Protein AF-A0A832ZGB7-F1 (afdb_monomer)

Sequence (97 aa):
MELDSIYELLKTVKEPISEEDIVKLGIVARIVKDNNRIIIYLDLARRAPKSPFEMAVIWTVHAKIVREIVKVLEGKVPEFEIIDNMTLQRYYPIEEV

Nearest PDB structures (foldseek):
  2cu6-assembly1_A  TM=7.661E-01  e=1.100E-02  Thermus thermophilus HB8
  3cq2-assembly1_B  TM=6.260E-01  e=1.030E-02  Thermus thermophilus HB8
  1pa4-assembly1_A  TM=5.135E-01  e=1.455E+00  Mycoplasmoides pneumoniae
  7n3y-assembly2_D  TM=5.324E-01  e=1.122E+00  Saccharomyces cerevisiae
  5j7r-assembly3_B  TM=3.582E-01  e=1.889E+00  Clostridium perfringens

Structure (mmCIF, N/CA/C/O backbone):
data_AF-A0A832ZGB7-F1
#
_entry.id   AF-A0A832ZGB7-F1
#
loop_
_atom_site.group_PDB
_atom_site.id
_atom_site.type_symbol
_atom_site.label_atom_id
_atom_site.label_alt_id
_atom_site.label_comp_id
_atom_site.label_asym_id
_atom_site.label_entity_id
_atom_site.label_seq_id
_atom_site.pdbx_PDB_ins_code
_atom_site.Cartn_x
_atom_site.Cartn_y
_atom_site.Cartn_z
_atom_site.occupancy
_atom_site.B_iso_or_equiv
_atom_site.auth_seq_id
_atom_site.auth_comp_id
_atom_site.auth_asym_id
_atom_site.auth_atom_id
_atom_site.pdbx_PDB_model_num
ATOM 1 N N . MET A 1 1 ? -13.107 5.630 12.101 1.00 78.62 1 MET A N 1
ATOM 2 C CA . MET A 1 1 ? -12.527 6.516 11.074 1.00 78.62 1 MET A CA 1
ATOM 3 C C . MET A 1 1 ? -13.290 6.305 9.779 1.00 78.62 1 MET A C 1
ATOM 5 O O . MET A 1 1 ? -13.649 5.163 9.496 1.00 78.62 1 MET A O 1
ATOM 9 N N . GLU A 1 2 ? -13.574 7.385 9.056 1.00 86.50 2 GLU A N 1
ATOM 10 C CA . GLU A 1 2 ? -14.276 7.344 7.769 1.00 86.50 2 GLU A CA 1
ATOM 11 C C . GLU A 1 2 ? -13.338 6.915 6.634 1.00 86.50 2 GLU A C 1
ATOM 13 O O . GLU A 1 2 ? -12.125 7.120 6.719 1.00 86.50 2 GLU A O 1
ATOM 18 N N . LEU A 1 3 ? -13.895 6.319 5.573 1.00 90.56 3 LEU A N 1
ATOM 19 C CA . LEU A 1 3 ? -13.116 5.828 4.427 1.00 90.56 3 LEU A CA 1
ATOM 20 C C . LEU A 1 3 ? -12.339 6.951 3.731 1.00 90.56 3 LEU A C 1
ATOM 22 O O . LEU A 1 3 ? -11.179 6.755 3.377 1.00 90.56 3 LEU A O 1
ATOM 26 N N . ASP A 1 4 ? -12.934 8.137 3.610 1.00 91.44 4 ASP A N 1
ATOM 27 C CA . ASP A 1 4 ? -12.288 9.294 2.982 1.00 91.44 4 ASP A CA 1
ATOM 28 C C . ASP A 1 4 ? -11.016 9.711 3.730 1.00 91.44 4 ASP A C 1
ATOM 30 O O . ASP A 1 4 ? -9.991 9.999 3.118 1.00 91.44 4 ASP A O 1
ATOM 34 N N . SER A 1 5 ? -11.027 9.651 5.067 1.00 93.12 5 SER A N 1
ATOM 35 C CA . SER A 1 5 ? -9.833 9.935 5.871 1.00 93.12 5 SER A CA 1
ATOM 36 C C . SER A 1 5 ? -8.719 8.915 5.633 1.00 93.12 5 SER A C 1
ATOM 38 O O . SER A 1 5 ? -7.544 9.271 5.661 1.00 93.12 5 SER A O 1
ATOM 40 N N . ILE A 1 6 ? -9.071 7.650 5.379 1.00 94.56 6 ILE A N 1
ATOM 41 C CA . ILE A 1 6 ? -8.094 6.608 5.039 1.00 94.56 6 ILE A CA 1
ATOM 42 C C . ILE A 1 6 ? -7.494 6.893 3.667 1.00 94.56 6 ILE A C 1
ATOM 44 O O . ILE A 1 6 ? -6.277 6.827 3.527 1.00 94.56 6 ILE A O 1
ATOM 48 N N . TYR A 1 7 ? -8.309 7.270 2.680 1.00 94.94 7 TYR A N 1
ATOM 49 C CA . TYR A 1 7 ? -7.800 7.677 1.371 1.00 94.94 7 TYR A CA 1
ATOM 50 C C . TYR A 1 7 ? -6.813 8.843 1.476 1.00 94.94 7 TYR A C 1
ATOM 52 O O . TYR A 1 7 ? -5.727 8.752 0.911 1.00 94.94 7 TYR A O 1
ATOM 60 N N . GLU A 1 8 ? -7.133 9.894 2.236 1.00 96.12 8 GLU A N 1
ATOM 61 C CA . GLU A 1 8 ? -6.216 11.026 2.432 1.00 96.12 8 GLU A CA 1
ATOM 62 C C . GLU A 1 8 ? -4.908 10.617 3.119 1.00 96.12 8 GLU A C 1
ATOM 64 O O . GLU A 1 8 ? -3.834 11.081 2.742 1.00 96.12 8 GLU A O 1
ATOM 69 N N . LEU A 1 9 ? -4.968 9.703 4.090 1.00 96.38 9 LEU A N 1
ATOM 70 C CA . LEU A 1 9 ? -3.764 9.143 4.697 1.00 96.38 9 LEU A CA 1
ATOM 71 C C . LEU A 1 9 ? -2.923 8.375 3.668 1.00 96.38 9 LEU A C 1
ATOM 73 O O . LEU A 1 9 ? -1.711 8.578 3.600 1.00 96.38 9 LEU A O 1
ATOM 77 N N . LEU A 1 10 ? -3.545 7.535 2.838 1.00 97.06 10 LEU A N 1
ATOM 78 C CA . LEU A 1 10 ? -2.835 6.748 1.827 1.00 97.06 10 LEU A CA 1
ATOM 79 C C . LEU A 1 10 ? -2.188 7.609 0.737 1.00 97.06 10 LEU A C 1
ATOM 81 O O . LEU A 1 10 ? -1.146 7.209 0.226 1.00 97.06 10 LEU A O 1
ATOM 85 N N . LYS A 1 11 ?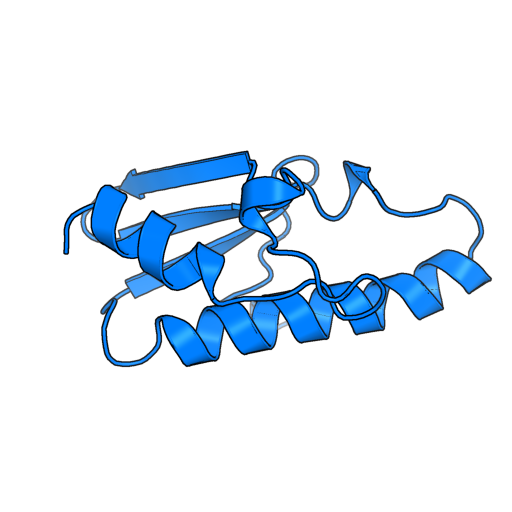 -2.719 8.804 0.443 1.00 97.19 11 LYS A N 1
ATOM 86 C CA . LYS A 1 11 ? -2.083 9.757 -0.488 1.00 97.19 11 LYS A CA 1
ATOM 87 C C . LYS A 1 11 ? -0.688 10.207 -0.050 1.00 97.19 11 LYS A C 1
ATOM 89 O O . LYS A 1 11 ? 0.129 10.636 -0.861 1.00 97.19 11 LYS A O 1
ATOM 94 N N . THR A 1 12 ? -0.392 10.117 1.248 1.00 97.44 12 THR A N 1
ATOM 95 C CA . THR A 1 12 ? 0.938 10.448 1.782 1.00 97.44 12 THR A CA 1
ATOM 96 C C . THR A 1 12 ? 1.977 9.358 1.518 1.00 97.44 12 THR A C 1
ATOM 98 O O . THR A 1 12 ? 3.177 9.616 1.631 1.00 97.44 12 THR A O 1
ATOM 101 N N . VAL A 1 13 ? 1.538 8.152 1.144 1.00 97.94 13 VAL A N 1
ATOM 102 C CA . VAL A 1 13 ? 2.422 7.044 0.792 1.00 97.94 13 VAL A CA 1
ATOM 103 C C . VAL A 1 13 ? 2.843 7.187 -0.666 1.00 97.94 13 VAL A C 1
ATOM 105 O O . VAL A 1 13 ? 2.017 7.334 -1.565 1.00 97.94 13 VAL A O 1
ATOM 108 N N . LYS A 1 14 ? 4.153 7.115 -0.897 1.00 97.31 14 LYS A N 1
ATOM 109 C CA . LYS A 1 14 ? 4.758 7.269 -2.218 1.00 97.31 14 LYS A CA 1
ATOM 110 C C . LYS A 1 14 ? 5.287 5.949 -2.747 1.00 97.31 14 LYS A C 1
ATOM 112 O O . LYS A 1 14 ? 5.842 5.144 -1.996 1.00 97.31 14 LYS A O 1
ATOM 117 N N . GLU A 1 15 ? 5.156 5.754 -4.051 1.00 95.19 15 GLU A N 1
ATOM 118 C CA . GLU A 1 15 ? 5.794 4.648 -4.747 1.00 95.19 15 GLU A CA 1
ATOM 119 C C . GLU A 1 15 ? 7.325 4.870 -4.759 1.00 95.19 15 GLU A C 1
ATOM 121 O O . GLU A 1 15 ? 7.782 5.946 -5.143 1.00 95.19 15 GLU A O 1
ATOM 126 N N . PRO A 1 16 ? 8.134 3.901 -4.291 1.00 93.50 16 PRO A N 1
ATOM 127 C CA . PRO A 1 16 ? 9.572 4.079 -4.082 1.00 93.50 16 PRO A CA 1
ATOM 128 C C . PRO A 1 16 ? 10.425 4.494 -5.286 1.00 93.50 16 PRO A C 1
ATOM 130 O O . PRO A 1 16 ? 11.513 5.019 -5.057 1.00 93.50 16 PRO A O 1
ATOM 133 N N . ILE A 1 17 ? 10.007 4.205 -6.521 1.00 90.94 17 ILE A N 1
ATOM 134 C CA . ILE A 1 17 ? 10.779 4.497 -7.737 1.00 90.94 17 ILE A CA 1
ATOM 135 C C . ILE A 1 17 ? 10.415 5.874 -8.303 1.00 90.94 17 ILE A C 1
ATOM 137 O O . ILE A 1 17 ? 11.295 6.673 -8.608 1.00 90.94 17 ILE A O 1
ATOM 141 N N . SER A 1 18 ? 9.124 6.140 -8.473 1.00 93.12 18 SER A N 1
ATOM 142 C CA . SER A 1 18 ? 8.591 7.365 -9.081 1.00 93.12 18 SER A CA 1
ATOM 143 C C . SER A 1 18 ? 8.365 8.499 -8.083 1.00 93.12 18 SER A C 1
ATOM 145 O O . SER A 1 18 ? 8.173 9.637 -8.500 1.00 93.12 18 SER A O 1
ATOM 147 N N . GLU A 1 19 ? 8.360 8.194 -6.782 1.00 94.56 19 GLU A N 1
ATOM 148 C CA . GLU A 1 19 ? 8.018 9.103 -5.678 1.00 94.56 19 GLU A CA 1
ATOM 149 C C . GLU A 1 19 ? 6.616 9.733 -5.765 1.00 94.56 19 GLU A C 1
ATOM 151 O O . GLU A 1 19 ? 6.298 10.678 -5.032 1.00 94.56 19 GLU A O 1
ATOM 156 N N . GLU A 1 20 ? 5.767 9.200 -6.639 1.00 96.50 20 GLU A N 1
ATOM 157 C CA . GLU A 1 20 ? 4.393 9.639 -6.836 1.00 96.50 20 GLU A CA 1
ATOM 158 C C . GLU A 1 20 ? 3.454 8.931 -5.846 1.00 96.50 20 GLU A C 1
ATOM 160 O O . GLU A 1 20 ? 3.716 7.823 -5.374 1.00 96.50 20 GLU A O 1
ATOM 165 N N . ASP A 1 21 ? 2.350 9.594 -5.520 1.00 96.44 21 ASP A N 1
ATOM 166 C CA . ASP A 1 21 ? 1.294 9.100 -4.635 1.00 96.44 21 ASP A CA 1
ATOM 167 C C . ASP A 1 21 ? 0.702 7.760 -5.135 1.00 96.44 21 ASP A C 1
ATOM 169 O O . ASP A 1 21 ? 0.259 7.644 -6.283 1.00 96.44 21 ASP A O 1
ATOM 173 N N . ILE A 1 22 ? 0.648 6.745 -4.260 1.00 97.19 22 ILE A N 1
ATOM 174 C CA . ILE A 1 22 ? 0.131 5.404 -4.594 1.00 97.19 22 ILE A CA 1
ATOM 175 C C . ILE A 1 22 ? -1.364 5.389 -4.967 1.00 97.19 22 ILE A C 1
ATOM 177 O O . ILE A 1 22 ? -1.801 4.542 -5.750 1.00 97.19 22 ILE A O 1
ATOM 181 N N . VAL A 1 23 ? -2.162 6.312 -4.433 1.00 97.12 23 VAL A N 1
ATOM 182 C CA . VAL A 1 23 ? -3.573 6.512 -4.784 1.00 97.12 23 VAL A CA 1
ATOM 183 C C . VAL A 1 23 ? -3.659 7.120 -6.178 1.00 97.12 23 VAL A C 1
ATOM 185 O O . VAL A 1 23 ? -4.377 6.594 -7.026 1.00 97.12 23 VAL A O 1
ATOM 188 N N . LYS A 1 24 ? -2.878 8.171 -6.458 1.00 96.31 24 LYS A N 1
ATOM 189 C CA . LYS A 1 24 ? -2.841 8.818 -7.783 1.00 96.31 24 LYS A CA 1
ATOM 190 C C . LYS A 1 24 ? -2.339 7.874 -8.873 1.00 96.31 24 LYS A C 1
ATOM 192 O O . LYS A 1 24 ? -2.853 7.891 -9.989 1.00 96.31 24 LYS A O 1
ATOM 197 N N . LEU A 1 25 ? -1.375 7.017 -8.547 1.00 95.25 25 LEU A N 1
ATOM 198 C CA . LEU A 1 25 ? -0.894 5.973 -9.446 1.00 95.25 25 LEU A CA 1
ATOM 199 C C . LEU A 1 25 ? -1.925 4.865 -9.683 1.00 95.25 25 LEU A C 1
ATOM 201 O O . LEU A 1 25 ? -1.704 4.042 -10.572 1.00 95.25 25 LEU A O 1
ATOM 205 N N . GLY A 1 26 ? -3.019 4.809 -8.917 1.00 95.44 26 GLY A N 1
ATOM 206 C CA . GLY A 1 26 ? -4.017 3.740 -8.975 1.00 95.44 26 GLY A CA 1
ATOM 207 C C . GLY A 1 26 ? -3.485 2.405 -8.455 1.00 95.44 26 GLY A C 1
ATOM 208 O O . GLY A 1 26 ? -3.871 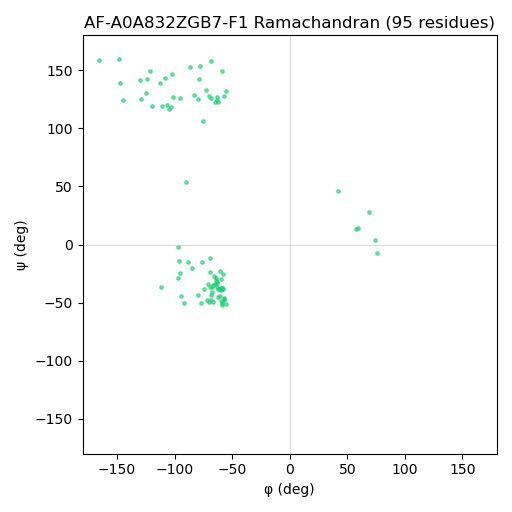1.349 -8.954 1.00 95.44 26 GLY A O 1
ATOM 209 N N . ILE A 1 27 ? -2.515 2.431 -7.536 1.00 96.62 27 ILE A N 1
ATOM 210 C CA . ILE A 1 27 ? -2.046 1.231 -6.832 1.00 96.62 27 ILE A CA 1
ATOM 211 C C . ILE A 1 27 ? -3.090 0.827 -5.793 1.00 96.62 27 ILE A C 1
ATOM 213 O O . ILE A 1 27 ? -3.363 -0.358 -5.648 1.00 96.62 27 ILE A O 1
ATOM 217 N N . VAL A 1 28 ? -3.715 1.793 -5.115 1.00 97.31 28 VAL A N 1
ATOM 218 C CA . VAL A 1 28 ? -4.880 1.532 -4.260 1.00 97.31 28 VAL A CA 1
ATOM 219 C C . VAL A 1 28 ? -6.095 1.300 -5.156 1.00 97.31 28 VAL A C 1
ATOM 221 O O . VAL A 1 28 ? -6.621 2.237 -5.750 1.00 97.31 28 VAL A O 1
ATOM 224 N N . ALA A 1 29 ? -6.527 0.045 -5.269 1.00 96.44 29 ALA A N 1
ATOM 225 C CA . ALA A 1 29 ? -7.626 -0.350 -6.144 1.00 96.44 29 ALA A CA 1
ATOM 226 C C . ALA A 1 29 ? -8.992 -0.043 -5.516 1.00 96.44 29 ALA A C 1
ATOM 228 O O . ALA A 1 29 ? -9.900 0.437 -6.192 1.00 96.44 29 ALA A O 1
ATOM 229 N N . ARG A 1 30 ? -9.147 -0.341 -4.220 1.00 95.69 30 ARG A N 1
ATOM 230 C CA . ARG A 1 30 ? -10.342 -0.020 -3.424 1.00 95.69 30 ARG A CA 1
ATOM 231 C C . ARG A 1 30 ? -10.066 -0.182 -1.930 1.00 95.69 30 ARG A C 1
ATOM 233 O O . ARG A 1 30 ? -9.186 -0.943 -1.531 1.00 95.69 30 ARG A O 1
ATOM 240 N N . ILE A 1 31 ? -10.888 0.469 -1.114 1.00 96.56 31 ILE A N 1
ATOM 241 C CA . ILE A 1 31 ? -10.906 0.322 0.344 1.00 96.56 31 ILE A CA 1
ATOM 242 C C . ILE A 1 31 ? -12.322 -0.063 0.754 1.00 96.56 31 ILE A C 1
ATOM 244 O O . ILE A 1 31 ? -13.286 0.569 0.322 1.00 96.56 31 ILE A O 1
ATOM 248 N N . VAL A 1 32 ? -12.451 -1.106 1.567 1.00 95.12 32 VAL A N 1
ATOM 249 C CA . VAL A 1 32 ? -13.739 -1.626 2.036 1.00 95.12 32 VAL A CA 1
ATOM 250 C C . VAL A 1 32 ? -13.740 -1.648 3.557 1.00 95.12 32 VAL A C 1
ATOM 252 O O . VAL A 1 32 ? -12.724 -1.946 4.179 1.00 95.12 32 VAL A O 1
ATOM 255 N N . LYS A 1 33 ? -14.885 -1.333 4.159 1.00 93.31 33 LYS A N 1
ATOM 256 C CA . LYS A 1 33 ? -15.122 -1.528 5.588 1.00 93.31 33 LYS A CA 1
ATOM 257 C C . LYS A 1 33 ? -16.002 -2.760 5.759 1.00 93.31 33 LYS A C 1
ATOM 259 O O . LYS A 1 33 ? -17.129 -2.758 5.274 1.00 93.31 33 LYS A O 1
ATOM 264 N N . ASP A 1 34 ? -15.491 -3.776 6.440 1.00 89.62 34 ASP A N 1
ATOM 265 C CA . ASP A 1 34 ? -16.211 -5.016 6.728 1.00 89.62 34 ASP A CA 1
ATOM 266 C C . ASP A 1 34 ? -16.128 -5.327 8.223 1.00 89.62 34 ASP A C 1
ATOM 268 O O . ASP A 1 34 ? -15.037 -5.358 8.776 1.00 89.62 34 ASP A O 1
ATOM 272 N N . ASN A 1 35 ? -17.271 -5.506 8.891 1.00 82.56 35 ASN A N 1
ATOM 273 C CA . ASN A 1 35 ? -17.360 -5.894 10.309 1.00 82.56 35 ASN A CA 1
ATOM 274 C C . ASN A 1 35 ? -16.356 -5.190 11.248 1.00 82.56 35 ASN A C 1
ATOM 276 O O . ASN A 1 35 ? -15.740 -5.814 12.104 1.00 82.56 35 ASN A O 1
ATOM 280 N N . ASN A 1 36 ? -16.224 -3.865 11.102 1.00 83.19 36 ASN A N 1
ATOM 281 C CA . ASN A 1 36 ? -15.317 -2.999 11.874 1.00 83.19 36 ASN A CA 1
ATOM 282 C C . ASN A 1 36 ? -13.813 -3.097 11.526 1.00 83.19 36 ASN A C 1
ATOM 284 O O . ASN A 1 36 ? -13.006 -2.377 12.115 1.00 83.19 36 ASN A O 1
ATOM 288 N N . ARG A 1 37 ? -13.461 -3.885 10.510 1.00 90.69 37 ARG A N 1
ATOM 289 C CA . ARG A 1 37 ? -12.134 -4.004 9.902 1.00 90.69 37 ARG A CA 1
ATOM 290 C C . ARG A 1 37 ? -12.068 -3.241 8.581 1.00 90.69 37 ARG A C 1
ATOM 292 O O . ARG A 1 37 ? -13.053 -3.139 7.847 1.00 90.69 37 ARG A O 1
ATOM 299 N N . ILE A 1 38 ? -10.902 -2.688 8.267 1.00 95.94 38 ILE A N 1
ATOM 300 C CA . ILE A 1 38 ? -10.645 -2.035 6.978 1.00 95.94 38 ILE A CA 1
ATOM 301 C C . ILE A 1 38 ? -9.851 -2.975 6.077 1.00 95.94 38 ILE A C 1
ATOM 303 O O . ILE A 1 38 ? -8.784 -3.434 6.455 1.00 95.94 38 ILE A O 1
ATOM 307 N N . ILE A 1 39 ? -10.320 -3.220 4.860 1.00 96.56 39 ILE A N 1
ATOM 308 C CA . ILE A 1 39 ? -9.606 -4.028 3.869 1.00 96.56 39 ILE A CA 1
ATOM 309 C C . ILE A 1 39 ? -9.143 -3.114 2.740 1.00 96.56 39 ILE A C 1
ATOM 311 O O . ILE A 1 39 ? -9.959 -2.487 2.058 1.00 96.56 39 ILE A O 1
ATOM 315 N N . ILE A 1 40 ? -7.829 -3.042 2.541 1.00 97.75 40 ILE A N 1
ATOM 316 C CA . ILE A 1 40 ? -7.188 -2.241 1.501 1.00 97.75 40 ILE A CA 1
ATOM 317 C C . ILE A 1 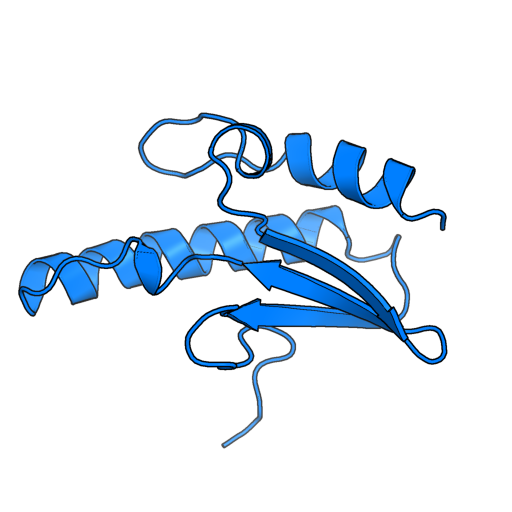40 ? -6.726 -3.183 0.398 1.00 97.75 40 ILE A C 1
ATOM 319 O O . ILE A 1 40 ? -5.857 -4.028 0.605 1.00 97.75 40 ILE A O 1
ATOM 323 N N . TYR A 1 41 ?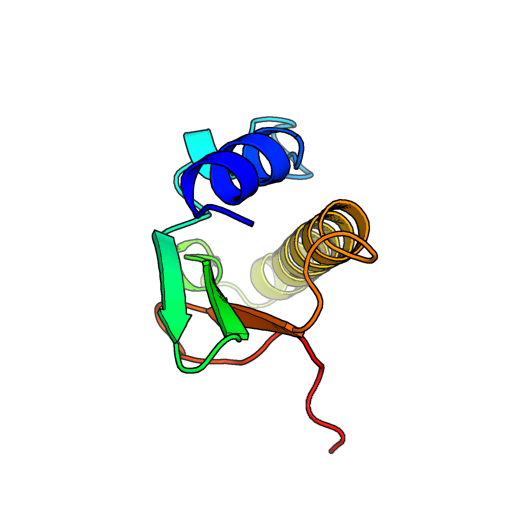 -7.304 -3.014 -0.785 1.00 97.62 41 TYR A N 1
ATOM 324 C CA . TYR A 1 41 ? -6.944 -3.781 -1.966 1.00 97.62 41 TYR A CA 1
ATOM 325 C C . TYR A 1 41 ? -5.933 -3.001 -2.801 1.00 97.62 41 TYR A C 1
ATOM 327 O O . TYR A 1 41 ? -6.200 -1.859 -3.189 1.00 97.62 41 TYR A O 1
ATOM 335 N N . LEU A 1 42 ? -4.797 -3.625 -3.107 1.00 97.38 42 LEU A N 1
ATOM 336 C CA . LEU A 1 42 ? -3.741 -3.048 -3.933 1.00 97.38 42 LEU A CA 1
ATOM 337 C C . LEU A 1 42 ? -3.601 -3.800 -5.264 1.00 97.38 42 LEU A C 1
ATOM 339 O O . LEU A 1 42 ? -3.632 -5.022 -5.290 1.00 97.38 42 LEU A O 1
ATOM 343 N N . ASP A 1 43 ? -3.395 -3.088 -6.369 1.00 95.88 43 ASP A N 1
ATOM 344 C CA . ASP A 1 43 ? -3.105 -3.665 -7.692 1.00 95.88 43 ASP A CA 1
ATOM 345 C C . ASP A 1 43 ? -1.578 -3.843 -7.892 1.00 95.88 43 ASP A C 1
ATOM 347 O O . ASP A 1 43 ? -1.004 -3.337 -8.863 1.00 95.88 43 ASP A O 1
ATOM 351 N N . LEU A 1 44 ? -0.893 -4.532 -6.968 1.00 92.12 44 LEU A N 1
ATOM 352 C CA . LEU A 1 44 ? 0.566 -4.729 -7.018 1.00 92.12 44 LEU A CA 1
ATOM 353 C C . LEU A 1 44 ? 0.950 -5.802 -8.048 1.00 92.12 44 LEU A C 1
ATOM 355 O O . LEU A 1 44 ? 1.766 -5.555 -8.936 1.00 92.12 44 LEU A O 1
ATOM 359 N N . ALA A 1 45 ? 0.311 -6.974 -8.003 1.00 86.62 45 ALA A N 1
ATOM 360 C CA . ALA A 1 45 ? 0.593 -8.076 -8.923 1.00 86.62 45 ALA A CA 1
ATOM 361 C C . ALA A 1 45 ? 0.271 -7.727 -10.384 1.00 86.62 45 ALA A C 1
ATOM 363 O O . ALA A 1 45 ? 0.985 -8.149 -11.292 1.00 86.62 45 ALA A O 1
ATOM 364 N N . ARG A 1 46 ? -0.750 -6.890 -10.626 1.00 85.81 46 ARG A N 1
ATOM 365 C CA . ARG A 1 46 ? -1.093 -6.400 -11.975 1.00 85.81 46 ARG A CA 1
ATOM 366 C C . ARG A 1 46 ? 0.063 -5.635 -12.631 1.00 85.81 46 ARG A C 1
ATOM 368 O O . ARG A 1 46 ? 0.164 -5.615 -13.856 1.00 85.81 46 ARG A O 1
ATOM 375 N N . ARG A 1 47 ? 0.908 -4.991 -11.824 1.00 81.56 47 ARG A N 1
ATOM 376 C CA . ARG A 1 47 ? 2.041 -4.163 -12.264 1.00 81.56 47 ARG A CA 1
ATOM 377 C C . ARG A 1 47 ? 3.365 -4.922 -12.245 1.00 81.56 47 ARG A C 1
ATOM 379 O O . ARG A 1 47 ? 4.385 -4.360 -12.635 1.00 81.56 47 ARG A O 1
ATOM 386 N N . ALA A 1 48 ? 3.357 -6.179 -11.806 1.00 83.88 48 ALA A N 1
ATOM 387 C CA . ALA A 1 48 ? 4.562 -6.975 -11.710 1.00 83.88 48 ALA A CA 1
ATOM 388 C C . ALA A 1 48 ? 5.060 -7.394 -13.112 1.00 83.88 48 ALA A C 1
ATOM 390 O O . ALA A 1 48 ? 4.277 -7.876 -13.939 1.00 83.88 48 ALA A O 1
ATOM 391 N N . PRO A 1 49 ? 6.361 -7.235 -13.395 1.00 84.56 49 PRO A N 1
ATOM 392 C CA . PRO A 1 49 ? 6.968 -7.701 -14.632 1.00 84.56 49 PRO A CA 1
ATOM 393 C C . PRO A 1 49 ? 7.001 -9.235 -14.690 1.00 84.56 49 PRO A C 1
ATOM 395 O O . PRO A 1 49 ? 6.951 -9.923 -13.672 1.00 84.56 49 PRO A O 1
ATOM 398 N N . LYS A 1 50 ? 7.091 -9.788 -15.905 1.00 83.44 50 LYS A N 1
ATOM 399 C CA . LYS A 1 50 ? 7.057 -11.246 -16.127 1.00 83.44 50 LYS A CA 1
ATOM 400 C C . LYS A 1 50 ? 8.418 -11.922 -15.980 1.00 83.44 50 LYS A C 1
ATOM 402 O O . LYS A 1 50 ? 8.465 -13.140 -15.823 1.00 83.44 50 LYS A O 1
ATOM 407 N N . SER A 1 51 ? 9.517 -11.176 -16.090 1.00 89.38 51 SER A N 1
ATOM 408 C CA . SER A 1 51 ? 10.846 -11.776 -16.011 1.00 89.38 51 SER A CA 1
ATOM 409 C C . SER A 1 51 ? 11.238 -12.053 -14.546 1.00 89.38 51 SER A C 1
ATOM 411 O O . SER A 1 51 ? 10.926 -11.244 -13.668 1.00 89.38 51 SER A O 1
ATOM 413 N N . PRO A 1 52 ? 11.935 -13.168 -14.244 1.00 84.56 52 PRO A N 1
ATOM 414 C CA . PRO A 1 52 ? 12.264 -13.531 -12.861 1.00 84.56 52 PRO A CA 1
ATOM 415 C C . PRO A 1 52 ? 13.115 -12.494 -12.117 1.00 84.56 52 PRO A C 1
ATOM 417 O O . PRO A 1 52 ? 12.916 -12.269 -10.925 1.00 84.56 52 PRO A O 1
ATOM 420 N N . PHE A 1 53 ? 14.058 -11.851 -12.811 1.00 86.50 53 PHE A N 1
ATOM 421 C CA . PHE A 1 53 ? 14.924 -10.844 -12.199 1.00 86.50 53 PHE A CA 1
ATOM 422 C C . PHE A 1 53 ? 14.152 -9.570 -11.849 1.00 86.50 53 PHE A C 1
ATOM 424 O O . PHE A 1 53 ? 14.217 -9.100 -10.716 1.00 86.50 53 PHE A O 1
ATOM 431 N N . GLU A 1 54 ? 13.377 -9.034 -12.794 1.00 85.00 54 GLU A N 1
ATOM 432 C CA . GLU A 1 54 ? 12.571 -7.838 -12.540 1.00 85.00 54 GLU A CA 1
ATOM 433 C C . GLU A 1 54 ? 11.511 -8.109 -11.462 1.00 85.00 54 GLU A C 1
ATOM 435 O O . GLU A 1 54 ? 11.219 -7.230 -10.653 1.00 85.00 54 GLU A O 1
ATOM 440 N N . MET A 1 55 ? 10.985 -9.339 -11.395 1.00 85.56 55 MET A N 1
ATOM 441 C CA . MET A 1 55 ? 10.097 -9.774 -10.318 1.00 85.56 55 MET A CA 1
ATOM 442 C C . MET A 1 55 ? 10.798 -9.675 -8.954 1.00 85.56 55 MET A C 1
ATOM 444 O O . MET A 1 55 ? 10.260 -9.078 -8.027 1.00 85.56 55 MET A O 1
ATOM 448 N N . ALA A 1 56 ? 12.021 -10.193 -8.812 1.00 84.06 56 ALA A N 1
ATOM 449 C CA . ALA A 1 56 ? 12.759 -10.089 -7.550 1.00 84.06 56 ALA A CA 1
ATOM 450 C C . ALA A 1 56 ? 12.971 -8.625 -7.116 1.00 84.06 56 ALA A C 1
ATOM 452 O O . ALA A 1 56 ? 12.849 -8.301 -5.934 1.00 84.06 56 ALA A O 1
ATOM 453 N N . VAL A 1 57 ? 13.226 -7.727 -8.074 1.00 85.25 57 VAL A N 1
ATOM 454 C CA . VAL A 1 57 ? 13.373 -6.291 -7.802 1.00 85.25 57 VAL A CA 1
ATOM 455 C C . VAL A 1 57 ? 12.040 -5.669 -7.375 1.00 85.25 57 VAL A C 1
ATOM 457 O O . VAL A 1 57 ? 11.996 -4.985 -6.350 1.00 85.25 57 VAL A O 1
ATOM 460 N N . ILE A 1 58 ? 10.938 -5.936 -8.092 1.00 89.00 58 ILE A N 1
ATOM 461 C CA . ILE A 1 58 ? 9.637 -5.315 -7.792 1.00 89.00 58 ILE A CA 1
ATOM 462 C C . ILE A 1 58 ? 9.099 -5.723 -6.417 1.00 89.00 58 ILE A C 1
ATOM 464 O O . ILE A 1 58 ? 8.442 -4.931 -5.745 1.00 89.00 58 ILE A O 1
ATOM 468 N N . TRP A 1 59 ? 9.424 -6.928 -5.946 1.00 86.88 59 TRP A N 1
ATOM 469 C CA . TRP A 1 59 ? 9.018 -7.392 -4.619 1.00 86.88 59 TRP A CA 1
ATOM 470 C C . TRP A 1 59 ? 9.522 -6.484 -3.495 1.00 86.88 59 TRP A C 1
ATOM 472 O O . TRP A 1 59 ? 8.793 -6.222 -2.538 1.00 86.88 59 TRP A O 1
ATOM 482 N N . THR A 1 60 ? 10.736 -5.943 -3.623 1.00 90.56 60 THR A N 1
ATOM 483 C CA . THR A 1 60 ? 11.280 -5.001 -2.632 1.00 90.56 60 THR A CA 1
ATOM 484 C C . THR A 1 60 ? 10.511 -3.678 -2.613 1.00 90.56 60 THR A C 1
ATOM 486 O O . THR A 1 60 ? 10.282 -3.103 -1.547 1.00 90.56 60 THR A O 1
ATOM 489 N N . VAL A 1 61 ? 10.042 -3.232 -3.781 1.00 93.06 61 VAL A N 1
ATOM 490 C CA . VAL A 1 61 ? 9.201 -2.041 -3.946 1.00 93.06 61 VAL A CA 1
ATOM 491 C C . VAL A 1 61 ? 7.839 -2.272 -3.297 1.00 93.0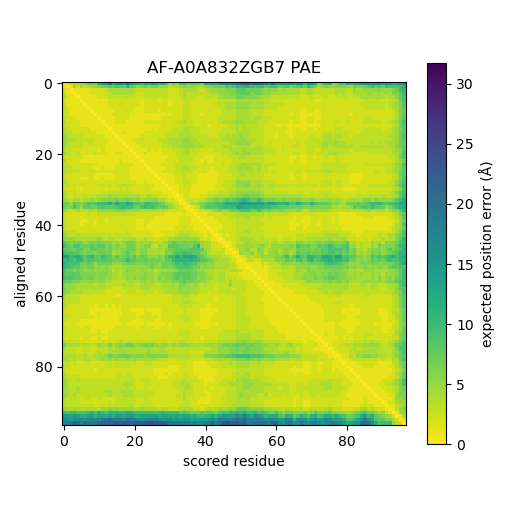6 61 VAL A C 1
ATOM 493 O O . VAL A 1 61 ? 7.413 -1.475 -2.463 1.00 93.06 61 VAL A O 1
ATOM 496 N N . HIS A 1 62 ? 7.195 -3.401 -3.604 1.00 93.25 62 HIS A N 1
ATOM 497 C CA . HIS A 1 62 ? 5.916 -3.800 -3.016 1.00 93.25 62 HIS A CA 1
ATOM 498 C C . HIS A 1 62 ? 5.994 -3.875 -1.487 1.00 93.25 62 HIS A C 1
ATOM 500 O O . HIS A 1 62 ? 5.171 -3.275 -0.797 1.00 93.25 62 HIS A O 1
ATOM 506 N N . ALA A 1 63 ? 7.023 -4.534 -0.946 1.00 93.12 63 ALA A N 1
ATOM 507 C CA . ALA A 1 63 ? 7.233 -4.635 0.495 1.00 93.12 63 ALA A CA 1
ATOM 508 C C . ALA A 1 63 ? 7.398 -3.257 1.157 1.00 93.12 63 ALA A C 1
ATOM 510 O O . 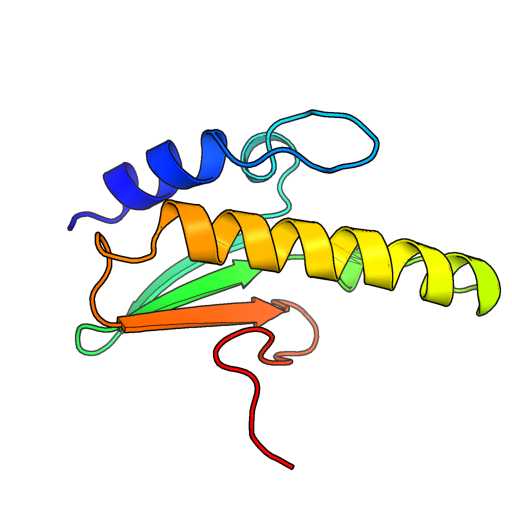ALA A 1 63 ? 6.855 -3.015 2.236 1.00 93.12 63 ALA A O 1
ATOM 511 N N . LYS A 1 64 ? 8.108 -2.327 0.503 1.00 95.56 64 LYS A N 1
ATOM 512 C CA . LYS A 1 64 ? 8.273 -0.958 1.004 1.00 95.56 64 LYS A CA 1
ATOM 513 C C . LYS A 1 64 ? 6.956 -0.177 0.992 1.00 95.56 64 LYS A C 1
ATOM 515 O O . LYS A 1 64 ? 6.670 0.496 1.977 1.00 95.56 64 LYS A O 1
ATOM 520 N N . ILE A 1 65 ? 6.137 -0.311 -0.056 1.00 96.62 65 ILE A N 1
ATOM 521 C CA . ILE A 1 65 ? 4.793 0.292 -0.111 1.00 96.62 65 ILE A CA 1
ATOM 522 C C . ILE A 1 65 ? 3.936 -0.224 1.047 1.00 96.62 65 ILE A C 1
ATOM 524 O O . ILE A 1 65 ? 3.406 0.574 1.815 1.00 96.62 65 ILE A O 1
ATOM 528 N N . VAL A 1 66 ? 3.844 -1.547 1.213 1.00 96.56 66 VAL A N 1
ATOM 529 C CA . VAL A 1 66 ? 3.062 -2.173 2.293 1.00 96.56 66 VAL A CA 1
ATOM 530 C C . VAL A 1 66 ? 3.531 -1.669 3.658 1.00 96.56 66 VAL A C 1
ATOM 532 O O . VAL A 1 66 ? 2.710 -1.269 4.479 1.00 96.56 66 VAL A O 1
ATOM 535 N N . ARG A 1 67 ? 4.847 -1.617 3.892 1.00 96.88 67 ARG A N 1
ATOM 536 C CA . ARG A 1 67 ? 5.423 -1.125 5.150 1.00 96.88 67 ARG A CA 1
ATOM 537 C C . ARG A 1 67 ? 5.049 0.329 5.445 1.00 96.88 67 ARG A C 1
ATOM 539 O O . ARG A 1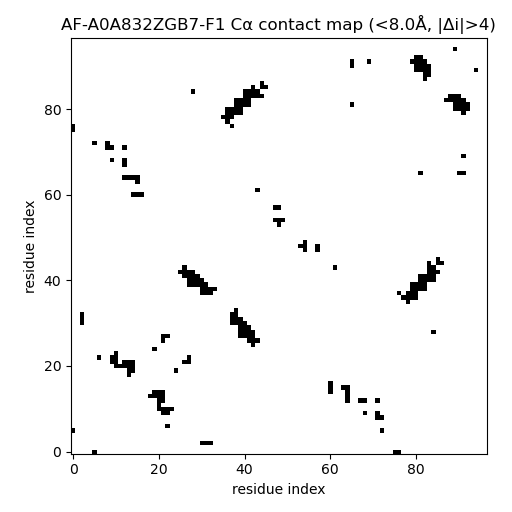 67 ? 4.716 0.642 6.586 1.00 96.88 67 ARG A O 1
ATOM 546 N N . GLU A 1 68 ? 5.107 1.215 4.454 1.00 97.75 68 GLU A N 1
ATOM 547 C CA . GLU A 1 68 ? 4.725 2.619 4.647 1.00 97.75 68 GLU A CA 1
ATOM 548 C C . GLU A 1 68 ? 3.214 2.776 4.864 1.00 97.75 68 GLU A C 1
ATOM 550 O O . GLU A 1 68 ? 2.812 3.563 5.719 1.00 97.75 68 GLU A O 1
ATOM 555 N N . ILE A 1 69 ? 2.376 1.980 4.186 1.00 97.62 69 ILE A N 1
ATOM 556 C CA . ILE A 1 69 ? 0.931 1.935 4.464 1.00 97.62 69 ILE A CA 1
ATOM 557 C C . ILE A 1 69 ? 0.684 1.539 5.921 1.00 97.62 69 ILE A C 1
ATOM 559 O O . ILE A 1 69 ? -0.043 2.240 6.624 1.00 97.62 69 ILE A O 1
ATOM 563 N N . VAL A 1 70 ? 1.311 0.452 6.387 1.00 97.00 70 VAL A N 1
ATOM 564 C CA . VAL A 1 70 ? 1.186 -0.005 7.779 1.00 97.00 70 VAL A CA 1
ATOM 565 C C . VAL A 1 70 ? 1.564 1.122 8.731 1.00 97.00 70 VAL A C 1
ATOM 567 O O . VAL A 1 70 ? 0.756 1.491 9.571 1.00 97.00 70 VAL A O 1
ATOM 570 N N . LYS A 1 71 ? 2.726 1.749 8.539 1.00 96.88 71 LYS A N 1
ATOM 571 C CA . LYS A 1 71 ? 3.204 2.858 9.377 1.00 96.88 71 LYS A CA 1
ATOM 572 C C . LYS A 1 71 ? 2.245 4.054 9.417 1.00 96.88 71 LYS A C 1
ATOM 574 O O . LYS A 1 71 ? 2.103 4.699 10.451 1.00 96.88 71 LYS A O 1
ATOM 579 N N . VAL A 1 72 ? 1.613 4.394 8.294 1.00 96.62 72 VAL A N 1
ATOM 580 C CA . VAL A 1 72 ? 0.687 5.535 8.209 1.00 96.62 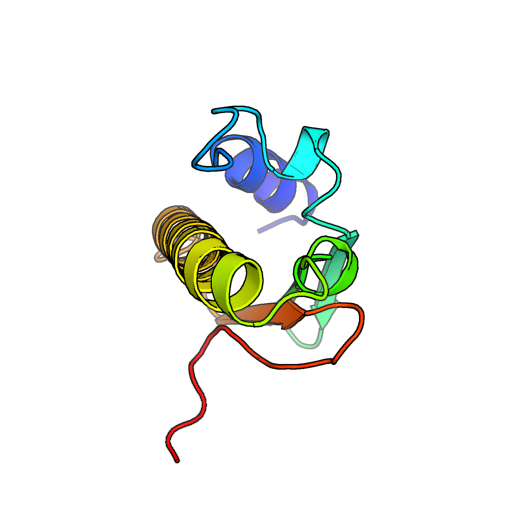72 VAL A CA 1
ATOM 581 C C . VAL A 1 72 ? -0.628 5.265 8.945 1.00 96.62 72 VAL A C 1
ATOM 583 O O . VAL A 1 72 ? -1.219 6.209 9.492 1.00 96.62 72 VAL A O 1
ATOM 586 N N . LEU A 1 73 ? -1.082 4.010 8.942 1.00 95.75 73 LEU A N 1
ATOM 587 C CA . LEU A 1 73 ? -2.363 3.582 9.510 1.00 95.75 73 LEU A CA 1
ATOM 588 C C . LEU A 1 73 ? -2.253 3.056 10.944 1.00 95.75 73 LEU A C 1
ATOM 590 O O . LEU A 1 73 ? -3.234 3.124 11.688 1.00 95.75 73 LEU A O 1
ATOM 594 N N . GLU A 1 74 ? -1.081 2.570 11.340 1.00 93.56 74 GLU A N 1
ATOM 595 C CA . GLU A 1 74 ? -0.792 2.084 12.684 1.00 93.56 74 GLU A CA 1
ATOM 596 C C . GLU A 1 74 ? -1.118 3.164 13.729 1.00 93.56 74 GLU A C 1
ATOM 598 O O . GLU A 1 74 ? -0.815 4.348 13.569 1.00 93.56 74 GLU A O 1
ATOM 603 N N . GLY A 1 75 ? -1.836 2.766 14.782 1.00 90.12 75 GLY A N 1
ATOM 604 C CA . GLY A 1 75 ? -2.325 3.670 15.827 1.00 90.12 75 GLY A CA 1
ATOM 605 C C . GLY A 1 75 ? -3.531 4.543 15.443 1.00 90.12 75 GLY A C 1
ATOM 606 O O . GLY A 1 75 ? -4.097 5.192 16.320 1.00 90.12 75 GLY A O 1
ATOM 607 N N . LYS A 1 76 ? -3.964 4.553 14.172 1.00 93.06 76 LYS A N 1
ATOM 608 C CA . LYS A 1 76 ? -5.152 5.299 13.697 1.00 93.06 76 LYS A CA 1
ATOM 609 C C . LYS A 1 76 ? -6.296 4.385 13.270 1.00 93.06 76 LYS A C 1
ATOM 611 O O . LYS A 1 76 ? -7.463 4.721 13.472 1.00 93.06 76 LYS A O 1
ATOM 616 N N . VAL A 1 77 ? -5.969 3.246 12.660 1.00 90.94 77 VAL A N 1
ATOM 617 C CA . VAL A 1 77 ? -6.923 2.194 12.300 1.00 90.94 77 VAL A CA 1
ATOM 618 C C . VAL A 1 77 ? -6.717 1.019 13.256 1.00 90.94 77 VAL A C 1
ATOM 620 O O . VAL A 1 77 ? -5.617 0.473 13.282 1.00 90.94 77 VAL A O 1
ATOM 623 N N . PRO A 1 78 ? -7.737 0.621 14.036 1.00 87.44 78 PRO A N 1
ATOM 624 C CA . PRO A 1 78 ? -7.586 -0.450 15.020 1.00 87.44 78 PRO A CA 1
ATOM 625 C C . PRO A 1 78 ? -7.357 -1.822 14.375 1.00 87.44 78 PRO A C 1
ATOM 627 O O . PRO A 1 78 ? -6.573 -2.605 14.894 1.00 87.44 78 PRO A O 1
ATOM 630 N N . GLU A 1 79 ? -8.007 -2.105 13.243 1.00 92.69 79 GLU A N 1
ATOM 631 C CA . GLU A 1 79 ? -7.867 -3.381 12.542 1.00 92.69 79 GLU A CA 1
ATOM 632 C C . GLU A 1 79 ? -7.938 -3.173 11.027 1.00 92.69 79 GLU A C 1
ATOM 634 O O . GLU A 1 79 ? -8.906 -2.600 10.510 1.00 92.69 79 GLU A O 1
ATOM 639 N N . PHE A 1 80 ? -6.912 -3.628 10.302 1.00 95.75 80 PHE A N 1
ATOM 640 C CA . PHE A 1 80 ? -6.890 -3.545 8.846 1.00 95.75 80 PHE A CA 1
ATOM 641 C C . PHE A 1 80 ? -6.138 -4.693 8.167 1.00 95.75 80 PHE A C 1
ATOM 643 O O . PHE A 1 80 ? -5.305 -5.364 8.773 1.00 95.75 80 PHE A O 1
ATOM 650 N N . GLU A 1 81 ? -6.449 -4.898 6.888 1.00 96.38 81 GLU A N 1
ATOM 651 C CA . GLU A 1 81 ? -5.764 -5.808 5.973 1.00 96.38 81 GLU A CA 1
ATOM 652 C C . GLU A 1 81 ? -5.218 -5.064 4.770 1.00 96.38 81 GLU A C 1
ATOM 654 O O . GLU A 1 81 ? -5.826 -4.112 4.277 1.00 96.38 81 GLU A O 1
ATOM 659 N N . ILE A 1 82 ? -4.109 -5.577 4.251 1.00 97.31 82 ILE A N 1
ATOM 660 C CA . ILE A 1 82 ? -3.587 -5.195 2.945 1.00 97.31 82 ILE A CA 1
ATOM 661 C C . ILE A 1 82 ? -3.547 -6.456 2.091 1.00 97.31 82 ILE A C 1
ATOM 663 O O . ILE A 1 82 ? -2.868 -7.420 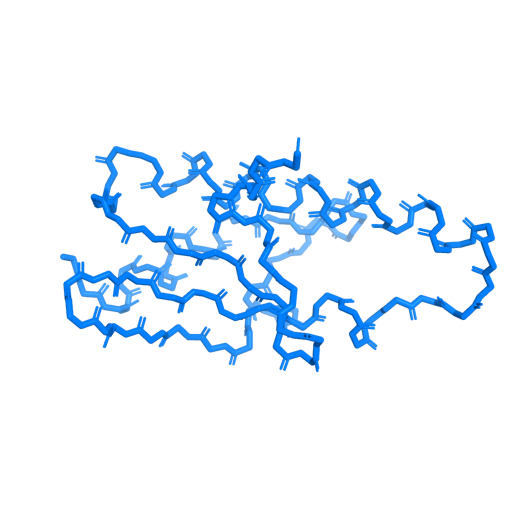2.447 1.00 97.31 82 ILE A O 1
ATOM 667 N N . ILE A 1 83 ? -4.282 -6.447 0.983 1.00 96.69 83 ILE A N 1
ATOM 668 C CA . ILE A 1 83 ? -4.488 -7.606 0.111 1.00 96.69 83 ILE A CA 1
ATOM 669 C C . ILE A 1 83 ? -4.200 -7.206 -1.337 1.00 96.69 83 ILE A C 1
ATOM 671 O O . ILE A 1 83 ? -4.569 -6.111 -1.765 1.00 96.69 83 ILE A O 1
ATOM 675 N N . ASP A 1 84 ? -3.573 -8.086 -2.116 1.00 95.75 84 ASP A N 1
ATOM 676 C CA . ASP A 1 84 ? -3.509 -7.913 -3.566 1.00 95.75 84 ASP A CA 1
ATOM 677 C C . ASP A 1 84 ? -4.889 -8.139 -4.206 1.00 95.75 84 ASP A C 1
ATOM 679 O O . ASP A 1 84 ? -5.533 -9.168 -4.018 1.00 95.75 84 ASP A O 1
ATOM 683 N N . ASN A 1 85 ? -5.353 -7.191 -5.006 1.00 96.38 85 ASN A N 1
ATOM 684 C CA . ASN A 1 85 ? -6.668 -7.226 -5.635 1.00 96.38 85 ASN A CA 1
ATOM 685 C C . ASN A 1 85 ? -6.805 -8.311 -6.717 1.00 96.38 85 ASN A C 1
ATOM 687 O O . ASN A 1 85 ? -7.920 -8.731 -7.021 1.00 96.38 85 ASN A O 1
ATOM 691 N N . MET A 1 86 ? -5.694 -8.749 -7.315 1.00 93.69 86 MET A N 1
ATOM 692 C CA . MET A 1 86 ? -5.690 -9.741 -8.386 1.00 93.69 86 MET A CA 1
ATOM 693 C C . MET A 1 86 ? -5.468 -11.159 -7.854 1.00 93.69 86 MET A C 1
ATOM 695 O O . MET A 1 86 ? -6.158 -12.077 -8.290 1.00 93.69 86 MET A O 1
ATOM 699 N N . THR A 1 87 ? -4.518 -11.352 -6.937 1.00 93.19 87 THR A N 1
ATOM 700 C CA . THR A 1 87 ? -4.159 -12.680 -6.409 1.00 93.19 87 THR A CA 1
ATOM 701 C C . THR A 1 87 ? -4.850 -13.019 -5.094 1.00 93.19 87 THR A C 1
ATOM 703 O O . THR A 1 87 ? -4.824 -14.178 -4.690 1.00 93.19 87 THR A O 1
ATOM 706 N N . LEU A 1 88 ? -5.454 -12.030 -4.424 1.00 94.12 88 LEU A N 1
ATOM 707 C CA . LEU A 1 88 ? -5.998 -12.135 -3.065 1.00 94.12 88 LEU A CA 1
ATOM 708 C C . LEU A 1 88 ? -4.952 -12.515 -2.011 1.00 94.12 88 LEU A C 1
ATOM 710 O O . LEU A 1 88 ? -5.300 -12.857 -0.882 1.00 94.12 88 LEU A O 1
ATOM 714 N N . GLN A 1 89 ? -3.667 -12.417 -2.355 1.00 92.62 89 GLN A N 1
ATOM 715 C CA . GLN A 1 89 ? -2.591 -12.614 -1.403 1.00 92.62 89 GLN A CA 1
ATOM 716 C C . GLN A 1 89 ? -2.662 -11.536 -0.321 1.00 92.62 89 GLN A C 1
ATOM 718 O O . GLN A 1 89 ? -2.658 -10.340 -0.622 1.00 92.62 89 GLN A O 1
ATOM 723 N N . ARG A 1 90 ? -2.672 -11.956 0.945 1.00 94.56 90 ARG A N 1
ATOM 724 C CA . ARG A 1 90 ? -2.569 -11.045 2.083 1.00 94.56 90 ARG A CA 1
ATOM 725 C C . ARG A 1 90 ? -1.109 -10.645 2.300 1.00 94.56 90 ARG A C 1
ATOM 727 O O . ARG A 1 90 ? -0.238 -11.495 2.459 1.00 94.56 90 ARG A O 1
ATOM 734 N N . TYR A 1 91 ? -0.855 -9.341 2.327 1.00 94.19 91 TYR A N 1
ATOM 735 C CA . TYR A 1 91 ? 0.439 -8.758 2.685 1.00 94.19 91 TYR A CA 1
ATOM 736 C C . TYR A 1 91 ? 0.505 -8.317 4.148 1.00 94.19 91 TYR A C 1
ATOM 738 O O . TYR A 1 91 ? 1.588 -8.296 4.729 1.00 94.19 91 TYR A O 1
ATOM 746 N N . TYR A 1 92 ? -0.632 -7.937 4.738 1.00 94.81 92 TYR A N 1
ATOM 747 C CA . TYR A 1 92 ? -0.716 -7.547 6.142 1.00 94.81 92 TYR A CA 1
ATOM 748 C C . TYR A 1 92 ? -2.078 -7.923 6.759 1.00 94.81 92 TYR A C 1
ATOM 750 O O . TYR A 1 92 ? -3.099 -7.695 6.103 1.00 94.81 92 TYR A O 1
ATOM 758 N N . PRO A 1 93 ? -2.110 -8.427 8.009 1.00 91.69 93 PRO A N 1
ATOM 759 C CA . PRO A 1 93 ? -0.950 -8.978 8.716 1.00 91.69 93 PRO A CA 1
ATOM 760 C C . PRO A 1 93 ? -0.356 -10.155 7.925 1.00 91.69 93 PRO A C 1
ATOM 762 O O . PRO A 1 93 ? -1.074 -10.823 7.180 1.00 91.69 93 PRO A O 1
ATOM 765 N N . ILE A 1 94 ? 0.961 -10.355 8.025 1.00 80.94 94 ILE A N 1
ATOM 766 C CA . ILE A 1 94 ? 1.622 -11.506 7.396 1.00 80.94 94 ILE A CA 1
ATOM 767 C C . ILE A 1 94 ? 1.039 -12.756 8.059 1.00 80.94 94 ILE A C 1
ATOM 769 O O . ILE A 1 94 ? 1.047 -12.846 9.285 1.00 80.94 94 ILE A O 1
ATOM 773 N N . GLU A 1 95 ? 0.492 -13.683 7.271 1.00 70.88 95 GLU A N 1
ATOM 774 C CA . GLU A 1 95 ? 0.104 -14.991 7.803 1.00 70.88 95 GLU A CA 1
ATOM 775 C C . GLU A 1 95 ? 1.369 -15.693 8.313 1.00 70.88 95 GLU A C 1
ATOM 777 O O . GLU A 1 95 ? 2.340 -15.836 7.567 1.00 70.88 95 GLU A O 1
ATOM 782 N N . GLU A 1 96 ? 1.387 -16.080 9.590 1.00 53.53 96 GLU A N 1
ATOM 783 C CA . GLU A 1 96 ? 2.437 -16.952 10.119 1.00 53.53 96 GLU A CA 1
ATOM 784 C C . GLU A 1 96 ? 2.321 -18.315 9.418 1.00 53.53 96 GLU A C 1
ATOM 786 O O . GLU A 1 96 ? 1.246 -18.920 9.416 1.00 53.53 96 GLU A O 1
ATOM 791 N N . VAL A 1 97 ? 3.409 -18.749 8.772 1.00 49.75 97 VAL A N 1
ATOM 792 C CA . VAL A 1 97 ? 3.530 -20.047 8.082 1.00 49.75 97 VAL A CA 1
ATOM 793 C C . VAL A 1 97 ? 4.116 -21.081 9.030 1.00 49.75 97 VAL A C 1
ATOM 795 O O . VAL A 1 97 ? 5.128 -20.745 9.688 1.00 49.75 97 VAL A O 1
#

InterPro domains:
  IPR034904 Fe-S cluster assembly domain superfamily [SSF117916] (4-48)

Secondary structure (DSSP, 8-state):
--HHHHHHHHTT-B-TTT--BTTTTT-EEEEEEETTEEEEEE--GGG--SSHHHHHHHHHHHHHHHHHHHHHHTTT-SSEEEEETTT--EEESPPP-

Organism: NCBI:txid582419

Mean predicted aligned error: 3.7 Å

Foldseek 3Di:
DDPVVLVVLQQCQAQPPPRHRCVVVCQFVDWDQDPLEIETEGQLVVPQDPDPVSNVVSVVRVLSSVVSSCVSCPPPRPHYWYAHPPPRDTPPPDPDD

pLDDT: mean 91.65, std 7.82, range [49.75, 97.94]

Solvent-accessible surface area (backbone atoms only — not comparable to full-atom values): 5687 Å² total; per-residue (Å²): 133,59,71,67,61,51,54,60,55,47,47,75,35,46,38,84,85,80,64,44,33,31,48,82,72,50,34,54,67,50,77,46,81,52,100,88,29,36,40,36,26,26,42,56,71,79,69,53,57,90,50,73,67,57,32,62,56,49,50,58,46,51,53,50,44,53,51,48,50,48,63,71,37,57,96,71,52,94,43,65,37,35,27,28,66,81,79,64,49,63,68,32,68,67,76,88,128

Radius of gyration: 13.08 Å; Cα contacts (8 Å, |Δi|>4): 132; chains: 1; bounding box: 32×31×32 Å